Protein AF-A0A671F518-F1 (afdb_monomer_lite)

Organism: Rhinolophus ferrumequinum (NCBI:txid59479)

Foldseek 3Di:
DPDPPPPPPPPPPPPPDDPDPPPLQQDFDWDFAAPDDDPDDPPAQQAGPGTPDGRNVQADRRRNDGHCPHDDDDDDDDDDDDDPPDDDDDDDDDPNDD

Radius of gyration: 23.96 Å; chains: 1; bounding box: 59×31×68 Å

Sequence (98 aa):
MLPLLLGLLGLAACWALGPAPSSTELRSAFSAARTTPLEGTSEMAVTFDKVYVNIGGDFDAAKGQFRCRVPGAYFFSFTAGKAPHKSLSVMLVRNRDE

Secondary structure (DSSP, 8-state):
--SSSSSSSSSSSSSS-PPPPPTTTT--EEEEE--S---PPTTPPPP-SEEEEEETT-EETTTTEE---S-S-----------TT--------BTTB-

Structure (mmCIF, N/CA/C/O backbone):
data_AF-A0A671F518-F1
#
_entry.id   AF-A0A671F518-F1
#
loop_
_atom_site.group_PDB
_atom_site.id
_atom_site.type_symbol
_atom_site.label_atom_id
_atom_site.label_alt_id
_atom_site.label_comp_id
_atom_site.label_asym_id
_atom_site.label_entity_id
_atom_site.label_seq_id
_atom_site.pdbx_PDB_ins_code
_atom_site.Cartn_x
_atom_site.Cartn_y
_atom_site.Cartn_z
_atom_site.occupancy
_atom_site.B_iso_or_equiv
_atom_site.auth_seq_id
_atom_site.auth_comp_id
_atom_site.auth_asym_id
_atom_site.auth_atom_id
_atom_site.pdbx_PDB_model_num
ATOM 1 N N . MET A 1 1 ? -41.134 20.119 52.617 1.00 49.19 1 MET A N 1
ATOM 2 C CA . MET A 1 1 ? -41.668 19.560 51.354 1.00 49.19 1 MET A CA 1
ATOM 3 C C . MET A 1 1 ? -40.562 19.515 50.297 1.00 49.19 1 MET A C 1
ATOM 5 O O . MET A 1 1 ? -40.668 20.148 49.260 1.00 49.19 1 MET A O 1
ATOM 9 N N . LEU A 1 2 ? -39.466 18.809 50.593 1.00 50.25 2 LEU A N 1
ATOM 10 C CA . LEU A 1 2 ? -38.302 18.686 49.711 1.00 50.25 2 LEU A CA 1
ATOM 11 C C . LEU A 1 2 ? -37.626 17.299 49.851 1.00 50.25 2 LEU A C 1
ATOM 13 O O . LEU A 1 2 ? -36.462 17.240 50.228 1.00 50.25 2 LEU A O 1
ATOM 17 N N . PRO A 1 3 ? -38.328 16.172 49.607 1.00 45.19 3 PRO A N 1
ATOM 18 C CA . PRO A 1 3 ? -37.600 14.945 49.285 1.00 45.19 3 PRO A CA 1
ATOM 19 C C . PRO A 1 3 ? -38.152 14.217 48.050 1.00 45.19 3 PRO A C 1
ATOM 21 O O . PRO A 1 3 ? -38.005 13.006 47.955 1.00 45.19 3 PRO A O 1
ATOM 24 N N . LEU A 1 4 ?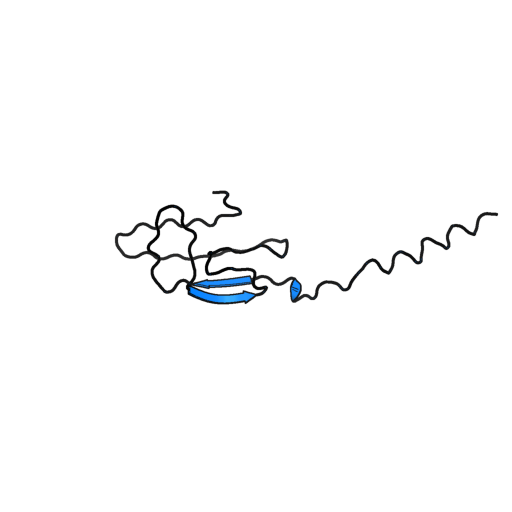 -38.794 14.917 47.104 1.00 51.16 4 LEU A N 1
ATOM 25 C CA . LEU A 1 4 ? -39.335 14.269 45.896 1.00 51.16 4 LEU A CA 1
ATOM 26 C C . LEU A 1 4 ? -38.504 14.466 44.617 1.00 51.16 4 LEU A C 1
ATOM 28 O O . LEU A 1 4 ? -38.784 13.809 43.621 1.00 51.16 4 LEU A O 1
ATOM 32 N N . LEU A 1 5 ? -37.478 15.328 44.617 1.00 50.62 5 LEU A N 1
ATOM 33 C CA . LEU A 1 5 ? -36.757 15.672 43.380 1.00 50.62 5 LEU A CA 1
ATOM 34 C C . LEU A 1 5 ? -35.469 14.866 43.125 1.00 50.62 5 LEU A C 1
ATOM 36 O O . LEU A 1 5 ? -34.927 14.939 42.028 1.00 50.62 5 LEU A O 1
ATOM 40 N N . LEU A 1 6 ? -34.985 14.072 44.089 1.00 50.34 6 LEU A N 1
ATOM 41 C CA . LEU A 1 6 ? -33.773 13.253 43.899 1.00 50.34 6 LEU A CA 1
ATOM 42 C C . LEU A 1 6 ? -34.039 11.880 43.252 1.00 50.34 6 LEU A C 1
ATOM 44 O O . LEU A 1 6 ? -33.094 11.191 42.881 1.00 50.34 6 LEU A O 1
ATOM 48 N N . GLY A 1 7 ? -35.304 11.475 43.094 1.00 47.84 7 GLY A N 1
ATOM 49 C CA . GLY A 1 7 ? -35.664 10.139 42.598 1.00 47.84 7 GLY A CA 1
ATOM 50 C C . GLY A 1 7 ? -35.650 9.968 41.074 1.00 47.84 7 GLY A C 1
ATOM 51 O O . GLY A 1 7 ? -35.644 8.837 40.600 1.00 47.84 7 GLY A O 1
ATOM 52 N N . LEU A 1 8 ? -35.636 11.056 40.291 1.00 53.12 8 LEU A N 1
ATOM 53 C CA . LEU A 1 8 ? -35.826 10.987 38.831 1.00 53.12 8 LEU A CA 1
ATOM 54 C C . LEU A 1 8 ? -34.544 11.042 37.983 1.00 53.12 8 LEU A C 1
ATOM 56 O O . LEU A 1 8 ? -34.618 10.818 36.779 1.00 53.12 8 LEU A O 1
ATOM 60 N N . LEU A 1 9 ? -33.369 11.281 38.572 1.00 50.31 9 LEU A N 1
ATOM 61 C CA . LEU A 1 9 ? -32.099 11.325 37.822 1.00 50.31 9 LEU A CA 1
ATOM 62 C C . LEU A 1 9 ? -31.345 9.981 37.795 1.00 50.31 9 LEU A C 1
ATOM 64 O O . LEU A 1 9 ? -30.412 9.825 37.014 1.00 50.31 9 LEU A O 1
ATOM 68 N N . GLY A 1 10 ? -31.748 8.997 38.609 1.00 48.66 10 GLY A N 1
ATOM 69 C CA . GLY A 1 10 ? -31.032 7.719 38.747 1.00 48.66 10 GLY A CA 1
ATOM 70 C C . GLY A 1 10 ? -31.381 6.639 37.714 1.00 48.66 10 GLY A C 1
ATOM 71 O O . GLY A 1 10 ? -30.617 5.696 37.542 1.00 48.66 10 GLY A O 1
ATOM 72 N N . LEU A 1 11 ? -32.513 6.758 37.012 1.00 49.81 11 LEU A N 1
ATOM 73 C CA . LEU A 1 11 ? -33.026 5.707 36.113 1.00 49.81 11 LEU A CA 1
ATOM 74 C C . LEU A 1 11 ? -32.755 5.956 34.620 1.00 49.81 11 LEU A C 1
ATOM 76 O O . LEU A 1 11 ? -32.963 5.058 33.808 1.00 49.81 11 LEU A O 1
ATOM 80 N N . ALA A 1 12 ? -32.250 7.135 34.248 1.00 50.94 12 ALA A N 1
ATOM 81 C CA . ALA A 1 12 ? -31.990 7.490 32.849 1.00 50.94 12 ALA A CA 1
ATOM 82 C C . ALA A 1 12 ? -30.532 7.265 32.395 1.00 50.94 12 ALA A C 1
ATOM 84 O O . ALA A 1 12 ? -30.237 7.403 31.212 1.00 50.94 12 ALA A O 1
ATOM 85 N N . ALA A 1 13 ? -29.612 6.912 33.301 1.00 51.12 13 ALA A N 1
ATOM 86 C CA . ALA A 1 13 ? -28.183 6.829 32.979 1.00 51.12 13 ALA A CA 1
ATOM 87 C C . ALA A 1 13 ? -27.726 5.472 32.402 1.00 51.12 13 ALA A C 1
ATOM 89 O O . ALA A 1 13 ? -26.652 5.395 31.813 1.00 51.12 13 ALA A O 1
ATOM 90 N N . CYS A 1 14 ? -28.519 4.402 32.529 1.00 50.50 14 CYS A N 1
ATOM 91 C CA . CYS A 1 14 ? -28.050 3.044 32.205 1.00 50.50 14 CYS A CA 1
ATOM 92 C C . CYS A 1 14 ? -28.403 2.524 30.801 1.00 50.50 14 CYS A C 1
ATOM 94 O O . CYS A 1 14 ? -28.004 1.414 30.467 1.00 50.50 14 CYS A O 1
ATOM 96 N N . TRP A 1 15 ? -29.098 3.294 29.959 1.00 48.12 15 TRP A N 1
ATOM 97 C CA . TRP A 1 15 ? -29.485 2.838 28.609 1.00 48.12 15 TRP A CA 1
ATOM 98 C C . TRP A 1 15 ? -28.651 3.449 27.474 1.00 48.12 15 TRP A C 1
ATOM 100 O O . TRP A 1 15 ? -28.874 3.129 26.311 1.00 48.12 15 TRP A O 1
ATOM 110 N N . ALA A 1 16 ? -27.682 4.316 27.782 1.00 55.47 16 ALA A N 1
ATOM 111 C CA . ALA A 1 16 ? -26.901 5.019 26.759 1.00 55.47 16 ALA A CA 1
ATOM 112 C C . ALA A 1 16 ? -25.670 4.241 26.250 1.00 55.47 16 ALA A C 1
ATOM 114 O O . ALA A 1 16 ? -25.028 4.669 25.294 1.00 55.47 16 ALA A O 1
ATOM 115 N N . LEU A 1 17 ? -25.328 3.106 26.863 1.00 62.94 17 LEU A N 1
ATOM 116 C CA . LEU A 1 17 ? -24.194 2.280 26.454 1.00 62.94 17 LEU A CA 1
ATOM 117 C C . LEU A 1 17 ? -24.723 1.088 25.655 1.00 62.94 17 LEU A C 1
ATOM 119 O O . LEU A 1 17 ? -25.011 0.027 26.207 1.00 62.94 17 LEU A O 1
ATOM 123 N N . GLY A 1 18 ? -24.881 1.279 24.343 1.00 67.06 18 GLY A N 1
ATOM 124 C CA . GLY A 1 18 ? -25.024 0.154 23.419 1.00 67.06 18 GLY A CA 1
ATOM 125 C C . GLY A 1 18 ? -23.850 -0.828 23.571 1.00 67.06 18 GLY A C 1
ATOM 126 O O . GLY A 1 18 ? -22.806 -0.451 24.117 1.00 67.06 18 GLY A O 1
ATOM 127 N N . PRO A 1 19 ? -23.996 -2.089 23.124 1.00 69.25 19 PRO A N 1
ATOM 128 C CA . PRO A 1 19 ? -22.917 -3.066 23.210 1.00 69.25 19 PRO A CA 1
ATOM 129 C C . PRO A 1 19 ? -21.643 -2.481 22.595 1.00 69.25 19 PRO A C 1
ATOM 131 O O . PRO A 1 19 ? -21.676 -1.932 21.492 1.00 69.25 19 PRO A O 1
ATOM 134 N N . ALA A 1 20 ? -20.534 -2.564 23.334 1.00 68.38 20 ALA A N 1
ATOM 135 C CA . ALA A 1 20 ? -19.243 -2.129 22.824 1.00 68.38 20 ALA A CA 1
ATOM 136 C C . ALA A 1 20 ? -18.965 -2.869 21.504 1.00 68.38 20 ALA A C 1
ATOM 138 O O . ALA A 1 20 ? -19.222 -4.079 21.441 1.00 68.38 20 ALA A O 1
ATOM 139 N N . PRO A 1 21 ? -18.466 -2.176 20.463 1.00 65.88 21 PRO A N 1
ATOM 140 C CA . PRO A 1 21 ? -18.145 -2.821 19.200 1.00 65.88 21 PRO A CA 1
ATOM 141 C C . PRO A 1 21 ? -17.232 -4.007 19.479 1.00 65.88 21 PRO A C 1
ATOM 143 O O . PRO A 1 21 ? -16.279 -3.909 20.262 1.00 65.88 21 PRO A O 1
ATOM 146 N N . SER A 1 22 ? -17.556 -5.155 18.886 1.00 68.81 22 SER A N 1
ATOM 147 C CA . SER A 1 22 ? -16.758 -6.353 19.123 1.00 68.81 22 SER A CA 1
ATOM 148 C C . SER A 1 22 ? -15.313 -6.072 18.696 1.00 68.81 22 SER A C 1
ATOM 150 O O . SER A 1 22 ? -15.069 -5.338 17.736 1.00 68.81 22 SER A O 1
ATOM 152 N N . SER A 1 23 ? -14.326 -6.674 19.362 1.00 66.38 23 SER A N 1
ATOM 153 C CA . SER A 1 23 ? -12.907 -6.507 18.998 1.00 66.38 23 SER A CA 1
ATOM 154 C C . SER A 1 23 ? -12.619 -6.837 17.527 1.00 66.38 23 SER A C 1
ATOM 156 O O . SER A 1 23 ? -11.604 -6.418 16.981 1.00 66.38 23 SER A O 1
ATOM 158 N N . THR A 1 24 ? -13.522 -7.559 16.858 1.00 69.25 24 THR A N 1
ATOM 159 C CA . THR A 1 24 ? -13.450 -7.858 15.430 1.00 69.25 24 THR A CA 1
ATOM 160 C C . THR A 1 24 ? -13.839 -6.680 14.537 1.00 69.25 24 THR A C 1
ATOM 162 O O . THR A 1 24 ? -13.248 -6.533 13.472 1.00 69.25 24 THR A O 1
ATOM 165 N N . GLU A 1 25 ? -14.746 -5.807 14.973 1.00 79.56 25 GLU A N 1
ATOM 166 C CA . GLU A 1 25 ? -15.198 -4.641 14.200 1.00 79.56 25 GLU A CA 1
ATOM 167 C C . GLU A 1 25 ? -14.135 -3.543 14.101 1.00 79.56 25 GLU A C 1
ATOM 169 O O . GLU A 1 25 ? -14.103 -2.803 13.114 1.00 79.56 25 GLU A O 1
ATOM 174 N N . LEU A 1 26 ? -13.238 -3.472 15.088 1.00 89.50 26 LEU A N 1
ATOM 175 C CA . LEU A 1 26 ? -12.180 -2.46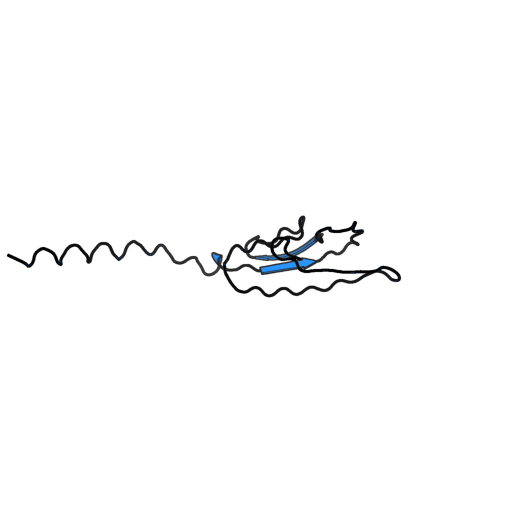2 15.175 1.00 89.50 26 LEU A CA 1
ATOM 176 C C . LEU A 1 26 ? -10.858 -2.886 14.517 1.00 89.50 26 LEU A C 1
ATOM 178 O O . LEU A 1 26 ? -9.887 -2.133 14.551 1.00 89.50 26 LEU A O 1
ATOM 182 N N . ARG A 1 27 ? -10.788 -4.075 13.906 1.00 94.00 27 ARG A N 1
ATOM 183 C CA . ARG A 1 27 ? -9.588 -4.513 13.182 1.00 94.00 27 ARG A CA 1
ATOM 184 C C . ARG A 1 27 ? -9.603 -3.985 11.753 1.00 94.00 27 ARG A C 1
ATOM 186 O O . ARG A 1 27 ? -10.583 -4.157 11.032 1.00 94.00 27 ARG A O 1
ATOM 193 N N . SER A 1 28 ? -8.482 -3.402 11.345 1.00 96.56 28 SER A N 1
ATOM 194 C CA . SER A 1 28 ? -8.231 -2.954 9.979 1.00 96.56 28 SER A CA 1
ATOM 195 C C . SER A 1 28 ? -6.767 -3.200 9.641 1.00 96.56 28 SER A C 1
ATOM 197 O O . SER A 1 28 ? -5.880 -2.666 10.304 1.00 96.56 28 SER A O 1
ATOM 199 N N . ALA A 1 29 ? -6.510 -4.022 8.629 1.00 97.50 29 ALA A N 1
ATOM 200 C CA . ALA A 1 29 ? -5.163 -4.294 8.140 1.00 97.50 29 ALA A CA 1
ATOM 201 C C . ALA A 1 29 ? -5.224 -4.850 6.720 1.00 97.50 29 ALA A C 1
ATOM 203 O O . ALA A 1 29 ? -6.127 -5.619 6.389 1.00 97.50 29 ALA A O 1
ATOM 204 N N . PHE A 1 30 ? -4.230 -4.524 5.900 1.00 98.50 30 PHE A N 1
ATOM 205 C CA . PHE A 1 30 ? -4.115 -5.074 4.558 1.00 98.50 30 PHE A CA 1
ATOM 206 C C . PHE A 1 30 ? -2.673 -5.451 4.226 1.00 98.50 30 PHE A C 1
ATOM 208 O O . PHE A 1 30 ? -1.719 -4.937 4.806 1.00 98.50 30 PHE A O 1
ATOM 215 N N . SER A 1 31 ? -2.529 -6.364 3.275 1.00 98.56 31 SER A N 1
ATOM 216 C CA . SER A 1 31 ? -1.271 -6.685 2.614 1.00 98.56 31 SER A CA 1
ATOM 217 C C . SER A 1 31 ? -1.590 -7.045 1.171 1.00 98.56 31 SER A C 1
ATOM 219 O O . SER A 1 31 ? -2.453 -7.888 0.913 1.00 98.56 31 SER A O 1
ATOM 221 N N . ALA A 1 32 ? -0.925 -6.385 0.232 1.00 98.44 32 ALA A N 1
ATOM 222 C CA . ALA A 1 32 ? -1.162 -6.544 -1.191 1.00 98.44 32 ALA A CA 1
ATOM 223 C C . ALA A 1 32 ? 0.157 -6.440 -1.956 1.00 98.44 32 ALA A C 1
ATOM 225 O O . ALA A 1 32 ? 1.121 -5.834 -1.488 1.00 98.44 32 ALA A O 1
ATOM 226 N N . ALA A 1 33 ? 0.193 -7.042 -3.136 1.00 97.88 33 ALA A N 1
ATOM 227 C CA . ALA A 1 33 ? 1.304 -6.942 -4.061 1.00 97.88 33 ALA A CA 1
ATOM 228 C C . ALA A 1 33 ? 0.784 -6.737 -5.476 1.00 97.88 33 ALA A C 1
ATOM 230 O O . ALA A 1 33 ? -0.338 -7.114 -5.815 1.00 97.88 33 ALA A O 1
ATOM 231 N N . ARG A 1 34 ? 1.641 -6.134 -6.293 1.00 95.19 34 ARG A N 1
ATOM 232 C CA . ARG A 1 34 ? 1.509 -6.184 -7.735 1.00 95.19 34 ARG A CA 1
ATOM 233 C C . ARG A 1 34 ? 2.536 -7.176 -8.271 1.00 95.19 34 ARG A C 1
ATOM 235 O O . ARG A 1 34 ? 3.712 -7.076 -7.931 1.00 95.19 34 ARG A O 1
ATOM 242 N N . THR A 1 35 ? 2.093 -8.140 -9.065 1.00 95.00 35 THR A N 1
ATOM 243 C CA . THR A 1 35 ? 2.948 -9.189 -9.647 1.00 95.00 35 THR A CA 1
ATOM 244 C C . THR A 1 35 ? 3.275 -8.940 -11.113 1.00 95.00 35 THR A C 1
ATOM 246 O O . THR A 1 35 ? 4.231 -9.496 -11.648 1.00 95.00 35 THR A O 1
ATOM 249 N N . THR A 1 36 ? 2.507 -8.063 -11.746 1.00 91.88 36 THR A N 1
ATOM 250 C CA . THR A 1 36 ? 2.704 -7.612 -13.118 1.00 91.88 36 THR A CA 1
ATOM 251 C C . THR A 1 36 ? 3.360 -6.229 -13.158 1.00 91.88 36 THR A C 1
ATOM 253 O O . THR A 1 36 ? 3.138 -5.416 -12.257 1.00 91.88 36 THR A O 1
ATOM 256 N N . PRO A 1 37 ? 4.157 -5.904 -14.190 1.00 89.19 37 PRO A N 1
ATOM 257 C CA . PRO A 1 37 ? 4.668 -4.549 -14.361 1.00 89.19 37 PRO A CA 1
ATOM 258 C C . PRO A 1 37 ? 3.538 -3.507 -14.378 1.00 89.19 37 PRO A C 1
ATOM 260 O O . PRO A 1 37 ? 2.420 -3.771 -14.836 1.00 89.19 37 PRO A O 1
ATOM 263 N N . LEU A 1 38 ? 3.817 -2.324 -13.834 1.00 87.62 38 LEU A N 1
ATOM 264 C CA . LEU A 1 38 ? 2.960 -1.151 -13.974 1.00 87.62 38 LEU A CA 1
ATOM 265 C C . LEU A 1 38 ? 3.681 -0.162 -14.884 1.00 87.62 38 LEU A C 1
ATOM 267 O O . LEU A 1 38 ? 4.641 0.481 -14.467 1.00 87.62 38 LEU A O 1
ATOM 271 N N . GLU A 1 39 ? 3.212 -0.051 -16.120 1.00 80.88 39 GLU A N 1
ATOM 272 C CA . GLU A 1 39 ? 3.615 1.034 -17.010 1.00 80.88 39 GLU A CA 1
ATOM 273 C C . GLU A 1 39 ? 2.765 2.254 -16.639 1.00 80.88 39 GLU A C 1
ATOM 275 O O . GLU A 1 39 ? 1.592 2.344 -16.998 1.00 80.88 39 GLU A O 1
ATOM 280 N N . GLY A 1 40 ? 3.320 3.134 -15.807 1.00 66.62 40 GLY A N 1
ATOM 281 C CA . GLY A 1 40 ? 2.629 4.334 -15.340 1.00 66.62 40 GLY A CA 1
ATOM 282 C C . GLY A 1 40 ? 2.767 5.506 -16.312 1.00 66.62 40 GLY A C 1
ATOM 283 O O . GLY A 1 40 ? 3.817 5.704 -16.923 1.00 66.62 40 GLY A O 1
ATOM 284 N N . THR A 1 41 ? 1.722 6.326 -16.403 1.0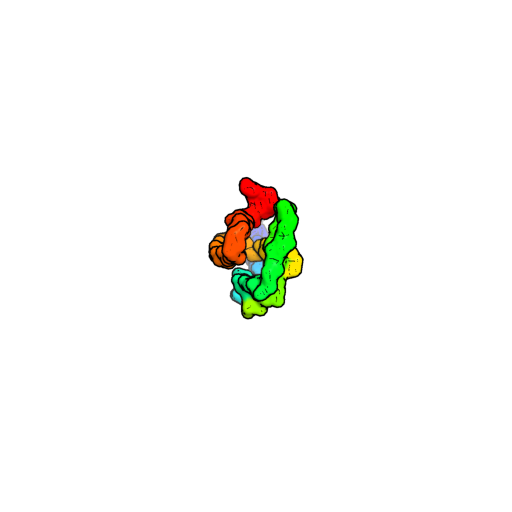0 66.94 41 THR A N 1
ATOM 285 C CA . THR A 1 41 ? 1.828 7.741 -16.789 1.00 66.94 41 THR A CA 1
ATOM 286 C C . THR A 1 41 ? 2.154 8.586 -15.548 1.00 66.94 41 THR A C 1
ATOM 288 O O . THR A 1 41 ? 2.140 8.066 -14.431 1.00 66.94 41 THR A O 1
ATOM 291 N N . SER A 1 42 ? 2.447 9.882 -15.713 1.00 63.88 42 SER A N 1
ATOM 292 C CA . SER A 1 42 ? 2.606 10.798 -14.567 1.00 63.88 42 SER A CA 1
ATOM 293 C C . SER A 1 42 ? 1.378 10.738 -13.642 1.00 63.88 42 SER A C 1
ATOM 295 O O . SER A 1 42 ? 0.259 10.619 -14.139 1.00 63.88 42 SER A O 1
ATOM 297 N N . GLU A 1 43 ? 1.599 10.813 -12.324 1.00 68.50 43 GLU A N 1
ATOM 298 C CA . GLU A 1 43 ? 0.559 11.008 -11.289 1.00 68.50 43 GLU A CA 1
ATOM 299 C C . GLU A 1 43 ? -0.527 9.914 -11.185 1.00 68.50 43 GLU A C 1
ATOM 301 O O . GLU A 1 43 ? -1.702 10.189 -10.938 1.00 68.50 43 GLU A O 1
ATOM 306 N N . MET A 1 44 ? -0.155 8.638 -11.332 1.00 82.81 44 MET A N 1
ATOM 307 C CA . MET A 1 44 ? -1.089 7.517 -11.158 1.00 82.81 44 MET A CA 1
ATOM 308 C C . MET A 1 44 ? -0.920 6.809 -9.804 1.00 82.81 44 MET A C 1
ATOM 310 O O . MET A 1 44 ? 0.191 6.476 -9.392 1.00 82.81 44 MET A O 1
ATOM 314 N N . ALA A 1 45 ? -2.039 6.489 -9.144 1.00 89.88 45 ALA A N 1
ATOM 315 C CA . ALA A 1 45 ? -2.042 5.590 -7.990 1.00 89.88 45 ALA A CA 1
ATOM 316 C C . ALA A 1 45 ? -1.645 4.157 -8.398 1.00 89.88 45 ALA A C 1
ATOM 318 O O . ALA A 1 45 ? -2.156 3.605 -9.374 1.00 89.88 45 ALA A O 1
ATOM 319 N N . VAL A 1 46 ? -0.757 3.530 -7.623 1.00 92.94 46 VAL A N 1
ATOM 320 C CA . VAL A 1 46 ? -0.318 2.148 -7.867 1.00 92.94 46 VAL A CA 1
ATOM 321 C C . VAL A 1 46 ? -1.462 1.175 -7.577 1.00 92.94 46 VAL A C 1
ATO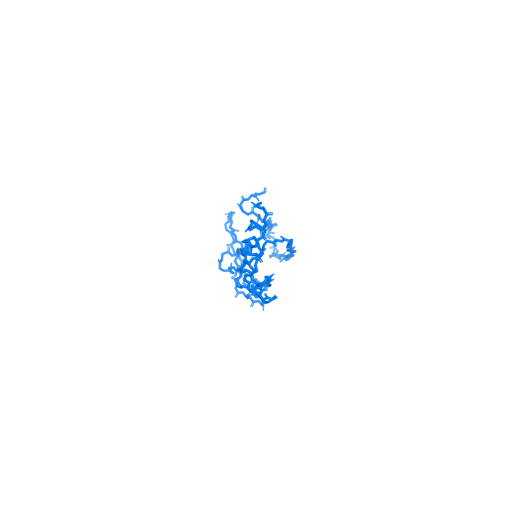M 323 O O . VAL A 1 46 ? -2.002 1.168 -6.474 1.00 92.94 46 VAL A O 1
ATOM 326 N N . THR A 1 47 ? -1.808 0.321 -8.542 1.00 94.88 47 THR A N 1
ATOM 327 C CA . THR A 1 47 ? -2.841 -0.718 -8.382 1.00 94.88 47 THR A CA 1
ATOM 328 C C . THR A 1 47 ? -2.230 -2.095 -8.140 1.00 94.88 47 THR A C 1
ATOM 330 O O . THR A 1 47 ? -1.132 -2.401 -8.619 1.00 94.88 47 THR A O 1
ATOM 333 N N . PHE A 1 48 ? -2.952 -2.942 -7.408 1.00 97.31 48 PHE A N 1
ATOM 334 C CA . PHE A 1 48 ? -2.464 -4.229 -6.915 1.00 97.31 48 PHE A CA 1
ATOM 335 C C . PHE A 1 48 ? -3.335 -5.363 -7.459 1.00 97.31 48 PHE A C 1
ATOM 337 O O . PHE A 1 48 ? -4.554 -5.344 -7.310 1.00 97.31 48 PHE A O 1
ATOM 344 N N . ASP A 1 49 ? -2.707 -6.352 -8.094 1.00 97.19 49 ASP A N 1
ATOM 345 C CA . ASP A 1 49 ? -3.382 -7.517 -8.684 1.00 97.19 49 ASP A CA 1
ATOM 346 C C . ASP A 1 49 ? -3.508 -8.691 -7.698 1.00 97.19 49 ASP A C 1
ATOM 348 O O . ASP A 1 49 ? -4.231 -9.652 -7.961 1.00 97.19 49 ASP A O 1
ATOM 352 N N . LYS A 1 50 ? -2.848 -8.606 -6.536 1.00 98.12 50 LYS A N 1
ATOM 353 C CA . LYS A 1 50 ? -2.863 -9.645 -5.512 1.00 98.12 50 LY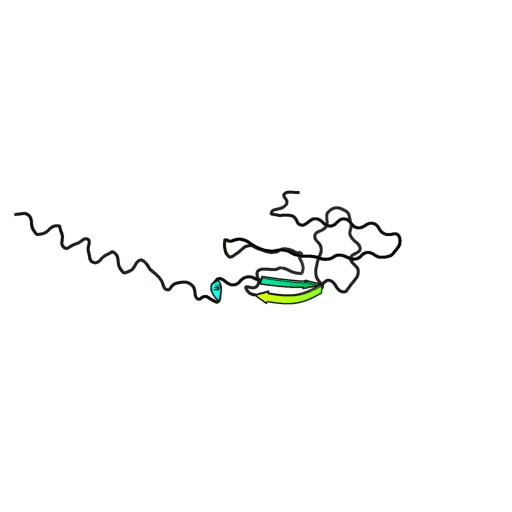S A CA 1
ATOM 354 C C . LYS A 1 50 ? -3.086 -9.068 -4.120 1.00 98.12 50 LYS A C 1
ATOM 356 O O . LYS A 1 50 ? -2.352 -8.192 -3.670 1.00 98.12 50 LYS A O 1
ATOM 361 N N . VAL A 1 51 ? -4.060 -9.624 -3.404 1.00 98.44 51 VAL A N 1
ATOM 362 C CA . VAL A 1 51 ? -4.377 -9.276 -2.012 1.00 98.44 51 VAL A CA 1
ATOM 363 C C . VAL A 1 51 ? -4.112 -10.493 -1.131 1.00 98.44 51 VAL A C 1
ATOM 365 O O . VAL A 1 51 ? -4.710 -11.546 -1.334 1.00 98.44 51 VAL A O 1
ATOM 368 N N . TYR A 1 52 ? -3.206 -10.357 -0.164 1.00 98.44 52 TYR A N 1
ATOM 369 C CA . TYR A 1 52 ? -2.886 -11.401 0.815 1.00 98.44 52 TYR A CA 1
ATOM 370 C C . TYR A 1 52 ? -3.756 -11.294 2.067 1.00 98.44 52 TYR A C 1
ATOM 372 O O . TYR A 1 52 ? -4.194 -12.301 2.612 1.00 98.44 52 TYR A O 1
ATOM 380 N N . VAL A 1 53 ? -4.002 -10.064 2.524 1.00 98.12 53 VAL A N 1
ATOM 381 C CA . VAL A 1 53 ? -4.802 -9.755 3.714 1.00 98.12 53 VAL A CA 1
ATOM 382 C C . VAL A 1 53 ? -5.635 -8.509 3.422 1.00 98.12 53 VAL A C 1
ATOM 384 O O . VAL A 1 53 ? -5.118 -7.558 2.840 1.00 98.12 53 VAL A O 1
ATOM 387 N N . ASN A 1 54 ? -6.905 -8.496 3.835 1.00 97.75 54 ASN A N 1
ATOM 388 C CA . ASN A 1 54 ? -7.767 -7.307 3.793 1.00 97.75 54 ASN A CA 1
ATOM 389 C C . ASN A 1 54 ? -8.811 -7.349 4.921 1.00 97.75 54 ASN A C 1
ATOM 391 O O . ASN A 1 54 ? -10.013 -7.500 4.698 1.00 97.75 54 ASN A O 1
ATOM 395 N N . ILE A 1 55 ? -8.334 -7.295 6.163 1.00 96.56 55 ILE A N 1
ATOM 396 C CA . ILE A 1 55 ? -9.180 -7.288 7.357 1.00 96.56 55 ILE A CA 1
ATOM 397 C C . ILE A 1 55 ? -9.960 -5.973 7.390 1.00 96.56 55 ILE A C 1
ATOM 399 O O . ILE A 1 55 ? -9.368 -4.901 7.287 1.00 96.56 55 ILE A O 1
ATOM 403 N N . GLY A 1 56 ? -11.281 -6.072 7.538 1.00 95.00 56 GLY A N 1
ATOM 404 C CA . GLY A 1 56 ? -12.188 -4.923 7.510 1.00 95.00 56 GLY A CA 1
ATOM 405 C C . GLY A 1 56 ? -12.613 -4.489 6.104 1.00 95.00 56 GLY A C 1
ATOM 406 O O . GLY A 1 56 ? -13.525 -3.677 5.986 1.00 95.00 56 GLY A O 1
ATOM 407 N N . GLY A 1 57 ? -12.009 -5.041 5.041 1.00 96.44 57 GLY A N 1
ATOM 408 C CA . GLY A 1 57 ? -12.326 -4.656 3.660 1.00 96.44 57 GLY A CA 1
ATOM 409 C C . GLY A 1 57 ? -12.006 -3.189 3.362 1.00 96.44 57 GLY A C 1
ATOM 410 O O . GLY A 1 57 ? -12.664 -2.557 2.540 1.00 96.44 57 GLY A O 1
ATOM 411 N N . ASP A 1 58 ? -11.031 -2.630 4.077 1.00 97.56 58 ASP A N 1
ATOM 412 C CA . ASP A 1 58 ? -10.731 -1.201 4.083 1.00 97.56 58 ASP A CA 1
ATOM 413 C C . ASP A 1 58 ? -9.711 -0.806 2.985 1.00 97.56 58 ASP A C 1
ATOM 415 O O . ASP A 1 58 ? -9.488 0.382 2.756 1.00 97.56 58 ASP A O 1
ATOM 419 N N . PHE A 1 59 ? -9.126 -1.771 2.257 1.00 98.31 59 PHE A N 1
ATOM 420 C CA . PHE A 1 59 ? -8.244 -1.532 1.104 1.00 98.31 59 PHE A CA 1
ATOM 421 C C . PHE A 1 59 ? -8.908 -1.883 -0.240 1.00 98.31 59 PHE A C 1
ATOM 423 O O . PHE A 1 59 ? -9.341 -3.019 -0.448 1.00 98.31 59 PHE A O 1
ATOM 430 N N . ASP A 1 60 ? -8.937 -0.920 -1.166 1.00 98.00 60 ASP A N 1
ATOM 431 C CA . ASP A 1 60 ? -9.368 -1.078 -2.561 1.00 98.00 60 ASP A CA 1
ATOM 432 C C . ASP A 1 60 ? -8.132 -1.257 -3.458 1.00 98.00 60 ASP A C 1
ATOM 434 O O . ASP A 1 60 ? -7.457 -0.294 -3.833 1.00 98.00 60 ASP A O 1
ATOM 438 N N . ALA A 1 61 ? -7.832 -2.511 -3.804 1.00 97.25 61 ALA A N 1
ATOM 439 C CA . ALA A 1 61 ? -6.661 -2.878 -4.599 1.00 97.25 61 ALA A CA 1
ATOM 440 C C . ALA A 1 61 ? -6.711 -2.350 -6.043 1.00 97.25 61 ALA A C 1
ATOM 442 O O . ALA A 1 61 ? -5.666 -2.042 -6.623 1.00 97.25 61 ALA A O 1
ATOM 443 N N . ALA A 1 62 ? -7.916 -2.192 -6.602 1.00 95.38 62 ALA A N 1
ATOM 444 C CA . ALA A 1 62 ? -8.113 -1.666 -7.949 1.00 95.38 62 ALA A CA 1
ATOM 445 C C . ALA A 1 62 ? -7.837 -0.159 -8.022 1.00 95.38 62 ALA A C 1
ATOM 447 O O . ALA A 1 62 ? -7.474 0.343 -9.082 1.00 95.38 62 ALA A O 1
ATOM 448 N N . LYS A 1 63 ? -7.976 0.557 -6.900 1.00 95.06 63 LYS A N 1
ATOM 449 C CA . LYS A 1 63 ? -7.653 1.989 -6.792 1.00 95.06 63 LYS A CA 1
ATOM 450 C C . LYS A 1 63 ? -6.328 2.280 -6.091 1.00 95.06 63 LYS A C 1
ATOM 452 O O . LYS A 1 63 ? -5.882 3.422 -6.129 1.00 95.06 63 LYS A O 1
ATOM 457 N N . GLY A 1 64 ? -5.727 1.291 -5.427 1.00 95.81 64 GLY A N 1
ATOM 458 C CA . GLY A 1 64 ? -4.535 1.488 -4.599 1.00 95.81 64 GLY A CA 1
ATOM 459 C C . GLY A 1 64 ? -4.800 2.308 -3.336 1.00 95.81 64 GLY A C 1
ATOM 460 O O . GLY A 1 64 ? -3.901 2.986 -2.847 1.00 95.81 64 GLY A O 1
ATOM 461 N N . GLN A 1 65 ? -6.039 2.309 -2.836 1.00 96.81 65 GLN A N 1
ATOM 462 C CA . GLN A 1 65 ? -6.481 3.228 -1.786 1.00 96.81 65 GLN A CA 1
ATOM 463 C C . GLN A 1 65 ? -6.849 2.481 -0.511 1.00 96.81 65 GLN A C 1
ATOM 465 O O . GLN A 1 65 ? -7.637 1.538 -0.527 1.00 96.81 65 GLN A O 1
ATOM 470 N N . PHE A 1 66 ? -6.312 2.953 0.611 1.00 97.69 66 PHE A N 1
ATOM 471 C CA . PHE A 1 66 ? -6.720 2.526 1.942 1.00 97.69 66 PHE A CA 1
ATOM 472 C C . PHE A 1 66 ? -7.690 3.549 2.547 1.00 97.69 66 PHE A C 1
ATOM 474 O O . PHE A 1 66 ? -7.376 4.738 2.630 1.00 97.69 66 PHE A O 1
ATOM 481 N N . ARG A 1 67 ? -8.860 3.094 3.003 1.00 96.62 67 ARG A N 1
ATOM 482 C CA . ARG A 1 67 ? -9.852 3.912 3.705 1.00 96.62 67 ARG A CA 1
ATOM 483 C C . ARG A 1 67 ? -9.721 3.703 5.209 1.00 96.62 67 ARG A C 1
ATOM 485 O O . ARG A 1 67 ? -10.081 2.658 5.737 1.00 96.62 67 ARG A O 1
ATOM 492 N N . CYS A 1 68 ? -9.292 4.739 5.923 1.00 95.25 68 CYS A N 1
ATOM 493 C CA . CYS A 1 68 ? -9.263 4.732 7.384 1.00 95.25 68 CYS A CA 1
ATOM 494 C C . CYS A 1 68 ? -10.695 4.728 7.956 1.00 95.25 68 CYS A C 1
ATOM 496 O O . CYS A 1 68 ? -11.313 5.779 8.117 1.00 95.25 68 CYS A O 1
ATOM 498 N N . ARG A 1 69 ? -11.250 3.537 8.219 1.00 95.12 69 ARG A N 1
ATOM 499 C CA . ARG A 1 69 ? -12.571 3.364 8.851 1.00 95.12 69 ARG A CA 1
ATOM 500 C C . ARG A 1 69 ? -12.509 3.512 10.366 1.00 95.12 69 ARG A C 1
ATOM 502 O O . ARG A 1 69 ? -13.415 4.091 10.955 1.00 95.12 69 ARG A O 1
ATOM 509 N N . VAL A 1 70 ? -11.465 2.961 10.981 1.00 95.12 70 VAL A N 1
ATOM 510 C CA . VAL A 1 70 ? -11.262 2.973 12.434 1.00 95.12 70 VAL A CA 1
ATOM 511 C C . VAL A 1 70 ? -10.250 4.073 12.771 1.00 95.12 70 VAL A C 1
ATOM 513 O O . VAL A 1 70 ? -9.112 3.982 12.305 1.00 95.12 70 VAL A O 1
ATOM 516 N N . PRO A 1 71 ? -10.614 5.110 13.547 1.00 95.25 71 PRO A N 1
ATOM 517 C CA . PRO A 1 71 ? -9.674 6.154 13.947 1.00 95.25 71 PRO A CA 1
ATOM 518 C C . PRO A 1 71 ? -8.506 5.580 14.757 1.00 95.25 71 PRO A C 1
ATOM 520 O O . PRO A 1 71 ? -8.718 4.806 15.688 1.00 95.25 71 PRO A O 1
ATOM 523 N N . GLY A 1 72 ? -7.275 5.968 14.422 1.00 94.69 72 GLY A N 1
ATOM 524 C CA . GLY A 1 72 ? -6.088 5.494 15.129 1.00 94.69 72 GLY A CA 1
ATOM 525 C C . GLY A 1 72 ? -4.787 5.748 14.376 1.00 94.69 72 GLY A C 1
ATOM 526 O O . GLY A 1 72 ? -4.767 6.402 13.331 1.00 94.69 72 GLY A O 1
ATOM 527 N N . ALA A 1 73 ? -3.698 5.219 14.928 1.00 96.06 73 ALA A N 1
ATOM 528 C CA . ALA A 1 73 ? -2.393 5.213 14.283 1.00 96.06 73 ALA A CA 1
ATOM 529 C C . ALA A 1 73 ? -2.255 3.984 13.376 1.00 96.06 73 ALA A C 1
ATOM 531 O O . ALA A 1 73 ? -2.588 2.869 13.777 1.00 96.06 73 ALA A O 1
ATOM 532 N N . TYR A 1 74 ? -1.733 4.196 12.169 1.00 96.94 74 TYR A N 1
ATOM 533 C CA . TYR A 1 74 ? -1.503 3.147 11.180 1.00 96.94 74 TYR A CA 1
ATOM 534 C C . TYR A 1 74 ? -0.029 3.090 10.809 1.00 96.94 74 TYR A C 1
ATOM 536 O O . TYR A 1 74 ? 0.641 4.117 10.711 1.00 96.94 74 TYR A O 1
ATOM 544 N N . PHE A 1 75 ? 0.453 1.877 10.568 1.00 97.31 75 PHE A N 1
ATOM 545 C CA . PHE A 1 75 ? 1.787 1.626 10.050 1.00 97.31 75 PHE A CA 1
ATOM 546 C C . PHE A 1 75 ? 1.681 1.196 8.588 1.00 97.31 75 PHE A C 1
ATOM 548 O O . PHE A 1 75 ? 0.985 0.231 8.274 1.00 97.31 75 PHE A O 1
ATOM 555 N N . PHE A 1 76 ? 2.385 1.905 7.709 1.00 97.62 76 PHE A N 1
ATOM 556 C CA . PHE A 1 76 ? 2.485 1.570 6.294 1.00 97.62 76 PHE A CA 1
ATOM 557 C C . PHE A 1 76 ? 3.941 1.275 5.959 1.00 97.62 76 PHE A C 1
ATOM 559 O O . PHE A 1 76 ? 4.839 2.042 6.296 1.00 97.62 76 PHE A O 1
ATOM 566 N N . SER A 1 77 ? 4.162 0.167 5.264 1.00 97.12 77 SER A N 1
ATOM 567 C CA . SER A 1 77 ? 5.458 -0.202 4.716 1.00 97.12 77 SER A CA 1
ATOM 568 C C . SER A 1 77 ? 5.242 -0.718 3.305 1.00 97.12 77 SER A C 1
ATOM 570 O O . SER A 1 77 ? 4.301 -1.473 3.054 1.00 97.12 77 SER A O 1
ATOM 572 N N . PHE A 1 78 ? 6.090 -0.285 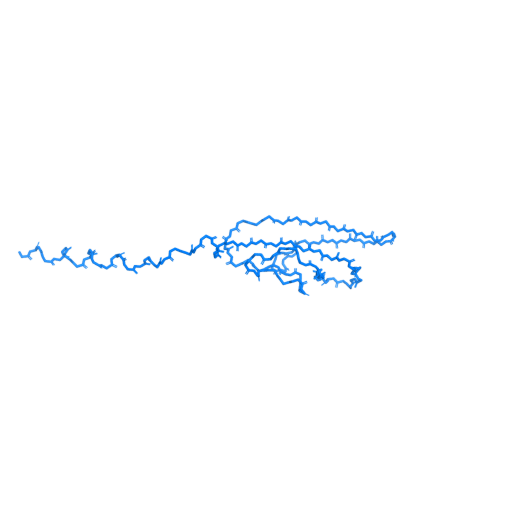2.381 1.00 95.88 78 PHE A N 1
ATOM 573 C CA . PHE A 1 78 ? 6.055 -0.743 1.004 1.00 95.88 78 PHE A CA 1
ATOM 574 C C . PHE A 1 78 ? 7.472 -0.904 0.468 1.00 95.88 78 PHE A C 1
ATOM 576 O O . PHE A 1 78 ? 8.429 -0.288 0.935 1.00 95.88 78 PHE A O 1
ATOM 583 N N . THR A 1 79 ? 7.601 -1.754 -0.539 1.00 95.00 79 THR A N 1
ATOM 584 C CA . THR A 1 79 ? 8.829 -1.932 -1.305 1.00 95.00 79 THR A CA 1
ATOM 585 C C . THR A 1 79 ? 8.447 -1.909 -2.771 1.00 95.00 79 THR A C 1
ATOM 587 O O . THR A 1 79 ? 7.436 -2.495 -3.156 1.00 95.00 79 THR A O 1
ATOM 590 N N . ALA A 1 80 ? 9.238 -1.222 -3.585 1.00 93.06 80 ALA A N 1
ATOM 591 C CA . ALA A 1 80 ? 8.994 -1.116 -5.011 1.00 93.06 80 ALA A CA 1
ATOM 592 C C . ALA A 1 80 ? 10.292 -1.383 -5.777 1.00 93.06 80 ALA A C 1
ATOM 594 O O . ALA A 1 80 ? 11.357 -0.877 -5.424 1.00 93.06 80 ALA A O 1
ATOM 595 N N . GLY A 1 81 ? 10.190 -2.220 -6.806 1.00 91.50 81 GLY A N 1
ATOM 596 C CA . GLY A 1 81 ? 11.286 -2.556 -7.705 1.00 91.50 81 GLY A CA 1
ATOM 597 C C . GLY A 1 81 ? 11.063 -1.943 -9.080 1.00 91.50 81 GLY A C 1
ATOM 598 O O . GLY A 1 81 ? 9.932 -1.669 -9.476 1.00 91.50 81 GLY A O 1
ATOM 599 N N . LYS A 1 82 ? 12.151 -1.752 -9.824 1.00 90.56 82 LYS A N 1
ATOM 600 C CA . LYS A 1 82 ? 12.113 -1.256 -11.201 1.00 90.56 82 LYS A CA 1
ATOM 601 C C . LYS A 1 82 ? 12.955 -2.133 -12.113 1.00 90.56 82 LYS A C 1
ATOM 603 O O . LYS A 1 82 ? 13.957 -2.703 -11.679 1.00 90.56 82 LYS A O 1
ATOM 608 N N . ALA A 1 83 ? 12.592 -2.167 -13.389 1.00 87.75 83 ALA A N 1
ATOM 609 C CA . ALA A 1 83 ? 13.437 -2.762 -14.414 1.00 87.75 83 ALA A CA 1
ATOM 610 C C . ALA A 1 83 ? 14.765 -1.978 -14.574 1.00 87.75 83 ALA A C 1
ATOM 612 O O . ALA A 1 83 ? 14.848 -0.787 -14.224 1.00 87.75 83 ALA A O 1
ATOM 613 N N . PRO A 1 84 ? 15.820 -2.615 -15.116 1.00 90.25 84 PRO A N 1
ATOM 614 C CA . PRO A 1 84 ? 17.047 -1.923 -15.501 1.00 90.25 84 PRO A CA 1
ATOM 615 C C . PRO A 1 84 ? 16.758 -0.712 -16.399 1.00 90.25 84 PRO A C 1
ATOM 617 O O . PRO A 1 84 ? 15.811 -0.719 -17.181 1.00 90.25 84 PRO A O 1
ATOM 620 N N . HIS A 1 85 ? 17.563 0.344 -16.269 1.00 89.56 85 HIS A N 1
ATOM 621 C CA . HIS A 1 85 ? 17.461 1.578 -17.071 1.00 89.56 85 HIS A CA 1
ATOM 622 C C . HIS A 1 85 ? 16.119 2.339 -17.009 1.00 89.56 85 HIS A C 1
ATOM 624 O O . HIS A 1 85 ? 15.910 3.273 -17.778 1.00 89.56 85 HIS A O 1
ATOM 630 N N . LYS A 1 86 ? 15.216 1.997 -16.083 1.00 88.62 86 LYS A N 1
ATOM 631 C CA . LYS A 1 86 ? 14.021 2.797 -15.765 1.00 88.62 86 LYS A CA 1
ATOM 632 C C . LYS A 1 86 ? 14.248 3.665 -14.529 1.00 88.62 86 LYS A C 1
ATOM 634 O O . LYS A 1 86 ? 15.117 3.347 -13.718 1.00 88.62 86 LYS A O 1
ATOM 639 N N . SER A 1 87 ? 13.455 4.717 -14.366 1.00 86.44 87 SER A N 1
ATOM 640 C CA . SER A 1 87 ? 13.379 5.510 -13.132 1.00 86.44 87 SER A CA 1
ATOM 641 C C . SER A 1 87 ? 12.122 5.129 -12.358 1.00 86.44 87 SER A C 1
ATOM 643 O O . SER A 1 87 ? 11.122 4.752 -12.962 1.00 86.44 87 SER A O 1
ATOM 645 N N . LEU A 1 88 ? 12.182 5.204 -11.031 1.00 87.50 88 LEU A N 1
ATOM 646 C CA . LEU A 1 88 ? 11.045 4.930 -10.160 1.00 87.50 88 LEU A CA 1
ATOM 647 C C . LEU A 1 88 ? 11.036 5.950 -9.027 1.00 87.50 88 LEU A C 1
ATOM 649 O O . LEU A 1 88 ? 12.031 6.088 -8.322 1.00 87.50 88 LEU A O 1
ATOM 653 N N . SER A 1 89 ? 9.904 6.625 -8.865 1.00 88.00 89 SER A N 1
ATOM 654 C CA . SER A 1 89 ? 9.578 7.432 -7.695 1.00 88.00 89 SER A CA 1
ATOM 655 C C . SER A 1 89 ? 8.222 6.963 -7.191 1.00 88.00 89 SER A C 1
ATOM 657 O O . SER A 1 89 ? 7.298 6.789 -7.986 1.00 88.00 89 SER A O 1
ATOM 659 N N . VAL A 1 90 ? 8.120 6.693 -5.894 1.00 89.31 90 VAL A N 1
ATOM 660 C CA . VAL A 1 90 ? 6.878 6.258 -5.255 1.00 89.31 90 VAL A CA 1
ATOM 661 C C . VAL A 1 90 ? 6.692 7.095 -4.008 1.00 89.31 90 VAL A C 1
ATOM 663 O O . VAL A 1 90 ? 7.613 7.220 -3.202 1.00 89.31 90 VAL A O 1
ATOM 666 N N . MET A 1 91 ? 5.489 7.629 -3.847 1.00 91.12 91 MET A N 1
ATOM 667 C CA . MET A 1 91 ? 5.107 8.429 -2.697 1.00 91.12 91 MET A CA 1
ATOM 668 C C . MET A 1 91 ? 3.883 7.807 -2.038 1.00 91.12 91 MET A C 1
ATOM 670 O O . MET A 1 91 ? 2.939 7.396 -2.716 1.00 91.12 91 MET A O 1
ATOM 674 N N . LEU A 1 92 ? 3.913 7.721 -0.710 1.00 93.44 92 LEU A N 1
ATOM 675 C CA . LEU A 1 92 ? 2.726 7.414 0.071 1.00 93.44 92 LEU A CA 1
ATOM 676 C C . LEU A 1 92 ? 2.011 8.728 0.361 1.00 93.44 92 LEU A C 1
ATOM 678 O O . LEU A 1 92 ? 2.559 9.590 1.039 1.00 93.44 92 LEU A O 1
ATOM 682 N N . VAL A 1 93 ? 0.789 8.847 -0.140 1.00 93.56 93 VAL A N 1
ATOM 683 C CA . VAL A 1 93 ? 0.001 10.078 -0.076 1.00 93.56 93 VAL A CA 1
ATOM 684 C C . VAL A 1 93 ? -1.161 9.884 0.890 1.00 93.56 93 VAL A C 1
ATOM 686 O O . VAL A 1 93 ? -1.818 8.838 0.888 1.00 93.56 93 VAL A O 1
ATOM 689 N N . ARG A 1 94 ? -1.460 10.906 1.696 1.00 93.94 94 ARG A N 1
ATOM 690 C CA . ARG A 1 94 ? -2.657 10.949 2.543 1.00 93.94 94 ARG A CA 1
ATOM 691 C C . ARG A 1 94 ? -3.620 11.975 1.965 1.00 93.94 94 ARG A C 1
ATOM 693 O O . ARG A 1 94 ? -3.253 13.121 1.811 1.00 93.94 94 ARG A O 1
ATOM 700 N N . ASN A 1 95 ? -4.858 11.579 1.669 1.00 91.62 95 ASN A N 1
ATOM 701 C CA . ASN A 1 95 ? -5.920 12.498 1.223 1.00 91.62 95 ASN A CA 1
ATOM 702 C C . ASN A 1 95 ? -5.591 13.380 -0.002 1.00 91.62 95 ASN A C 1
ATOM 704 O O . ASN A 1 95 ? -6.279 14.371 -0.217 1.00 91.62 95 ASN A O 1
ATOM 708 N N . ARG A 1 96 ? -4.637 12.964 -0.849 1.00 83.94 96 ARG A N 1
ATOM 709 C CA . ARG A 1 96 ? -4.090 13.743 -1.983 1.00 83.94 96 ARG A CA 1
ATOM 710 C C . ARG A 1 96 ? -3.186 14.916 -1.584 1.00 83.94 96 ARG A C 1
ATOM 712 O O . ARG A 1 96 ? -2.858 15.723 -2.443 1.00 83.94 96 ARG A O 1
ATOM 719 N N . ASP A 1 97 ? -2.772 14.969 -0.326 1.00 81.06 97 ASP A N 1
ATOM 720 C CA . ASP A 1 97 ? -1.753 15.897 0.144 1.00 81.06 97 ASP A CA 1
ATOM 721 C C . ASP A 1 97 ? -0.376 15.283 -0.155 1.00 81.06 97 ASP A C 1
ATOM 723 O O . ASP A 1 97 ? -0.041 14.227 0.397 1.00 81.06 97 ASP A O 1
ATOM 727 N N . GLU A 1 98 ? 0.352 15.906 -1.086 1.00 59.94 98 GLU A N 1
ATOM 728 C CA . GLU A 1 98 ? 1.735 15.561 -1.457 1.00 59.94 98 GLU A CA 1
ATOM 729 C C . GLU A 1 98 ? 2.751 15.962 -0.380 1.00 59.94 98 GLU A C 1
ATOM 731 O O . GLU A 1 98 ? 2.627 17.075 0.185 1.00 59.94 98 GLU A O 1
#

pLDDT: mean 82.87, std 17.55, range [45.19, 98.56]

InterPro domains:
  IPR001073 C1q domain [PF00386] (29-97)
  IPR001073 C1q domain [PR00007] (39-65)
  IPR001073 C1q domain [PR00007] (66-85)
  IPR001073 C1q domain [PS50871] (23-98)
  IPR008983 Tumour necrosis factor-like domain superfamily [G3DSA:2.60.120.40] (20-98)
  IPR008983 Tumour necrosis factor-like domain superfamily [SSF49842] (26-96)
  IPR050822 Cerebellin Synaptic Organizer [PTHR22923] (24-95)